Protein AF-A0A527YWL4-F1 (afdb_monomer_lite)

pLDDT: mean 87.15, std 10.28, range [60.91, 98.31]

Sequence (78 aa):
TSPIVDCGVHYLDVMLQITDARPVEVRGMGLRLSDEIAPTMYNYGHLQVLFDDGSVGWYEAGWGPMISETAFFVKDVI

Structure (mmCIF, N/CA/C/O backbone):
data_AF-A0A527YWL4-F1
#
_entry.id   AF-A0A527YWL4-F1
#
loop_
_atom_site.group_PDB
_atom_site.id
_atom_site.type_symbol
_atom_site.label_atom_id
_atom_site.label_alt_id
_atom_site.label_comp_id
_atom_site.label_asym_id
_atom_site.label_entity_id
_atom_site.label_seq_id
_atom_site.pdbx_PDB_ins_code
_atom_site.Cartn_x
_atom_site.Cartn_y
_atom_site.Cartn_z
_atom_site.occupancy
_atom_site.B_iso_or_equiv
_atom_site.auth_seq_id
_atom_site.auth_comp_id
_atom_site.auth_asym_id
_atom_site.auth_atom_id
_atom_site.pdbx_PDB_model_num
ATOM 1 N N . THR A 1 1 ? 4.260 -9.512 -13.694 1.00 67.19 1 THR A N 1
ATOM 2 C CA . THR A 1 1 ? 2.995 -9.627 -12.934 1.00 67.19 1 THR A CA 1
ATOM 3 C C . THR A 1 1 ? 2.647 -8.267 -12.359 1.00 67.19 1 THR A C 1
ATOM 5 O O . THR A 1 1 ? 3.512 -7.399 -12.360 1.00 67.19 1 THR A O 1
ATOM 8 N N . SER A 1 2 ? 1.394 -8.021 -11.963 1.00 79.31 2 SER A N 1
ATOM 9 C CA . SER A 1 2 ? 1.025 -6.751 -11.321 1.00 79.31 2 SER A CA 1
ATOM 10 C C . SER A 1 2 ? 1.899 -6.488 -10.076 1.00 79.31 2 SER A C 1
ATOM 12 O O . SER A 1 2 ? 2.004 -7.402 -9.257 1.00 79.31 2 SER A O 1
ATOM 14 N N . PRO A 1 3 ? 2.451 -5.268 -9.886 1.00 81.00 3 PRO A N 1
ATOM 15 C CA . PRO A 1 3 ? 3.183 -4.899 -8.667 1.00 81.00 3 PRO A CA 1
ATOM 16 C C . PRO A 1 3 ? 2.368 -5.118 -7.387 1.00 81.00 3 PRO A C 1
ATOM 18 O O . PRO A 1 3 ? 2.909 -5.486 -6.347 1.00 81.00 3 PRO A O 1
ATOM 21 N N . ILE A 1 4 ? 1.057 -4.888 -7.479 1.00 82.56 4 ILE A N 1
ATOM 22 C CA . ILE A 1 4 ? 0.112 -4.980 -6.364 1.00 82.56 4 ILE A CA 1
ATOM 23 C C . ILE A 1 4 ? -0.016 -6.425 -5.876 1.00 82.56 4 ILE A C 1
ATOM 25 O O . ILE A 1 4 ? -0.030 -6.679 -4.677 1.00 82.56 4 ILE A O 1
ATOM 29 N N . VAL A 1 5 ? -0.096 -7.382 -6.801 1.00 81.62 5 VAL A N 1
ATOM 30 C CA . VAL A 1 5 ? -0.285 -8.799 -6.449 1.00 81.62 5 VAL A CA 1
ATOM 31 C C . VAL A 1 5 ? 1.040 -9.481 -6.115 1.00 81.62 5 VAL A C 1
ATOM 33 O O . VAL A 1 5 ? 1.057 -10.398 -5.305 1.00 81.62 5 VAL A O 1
ATOM 36 N N . ASP A 1 6 ? 2.138 -9.042 -6.731 1.00 82.06 6 ASP A N 1
ATOM 37 C CA . ASP A 1 6 ? 3.460 -9.642 -6.538 1.00 82.06 6 ASP A CA 1
ATOM 38 C C . ASP A 1 6 ? 4.092 -9.204 -5.208 1.00 82.06 6 ASP A C 1
ATOM 40 O O . ASP A 1 6 ? 4.356 -10.023 -4.336 1.00 82.06 6 ASP A O 1
ATOM 44 N N . CYS A 1 7 ? 4.264 -7.894 -5.006 1.00 79.75 7 CYS A N 1
ATOM 45 C CA . CYS A 1 7 ? 4.914 -7.357 -3.807 1.00 79.75 7 CYS A CA 1
ATOM 46 C C . CYS A 1 7 ? 3.908 -6.827 -2.779 1.00 79.75 7 CYS A C 1
ATOM 48 O O . CYS A 1 7 ? 4.139 -6.903 -1.573 1.00 79.75 7 CYS A O 1
ATOM 50 N N . GLY A 1 8 ? 2.788 -6.280 -3.255 1.00 79.56 8 GLY A N 1
ATOM 51 C CA . GLY A 1 8 ? 1.827 -5.550 -2.432 1.00 79.56 8 GLY A CA 1
ATOM 52 C C . GLY A 1 8 ? 1.118 -6.378 -1.357 1.00 79.56 8 GLY A C 1
ATOM 53 O O . GLY A 1 8 ? 0.746 -5.855 -0.305 1.00 79.56 8 GLY A O 1
ATOM 54 N N . VAL A 1 9 ? 0.976 -7.686 -1.577 1.00 87.06 9 VAL A N 1
ATOM 55 C CA . VAL A 1 9 ? 0.312 -8.605 -0.638 1.00 87.06 9 VAL A CA 1
ATOM 56 C C . VAL A 1 9 ? 1.022 -8.701 0.715 1.00 87.06 9 VAL A C 1
ATOM 58 O O . VAL A 1 9 ? 0.360 -8.892 1.731 1.00 87.06 9 VAL A O 1
ATOM 61 N N . HIS A 1 10 ? 2.342 -8.501 0.756 1.00 89.62 10 HIS A N 1
ATOM 62 C CA . HIS A 1 10 ? 3.103 -8.509 2.007 1.00 89.62 10 HIS A CA 1
ATOM 63 C C . HIS A 1 10 ? 2.788 -7.292 2.884 1.00 89.62 10 HIS A C 1
ATOM 65 O O . HIS A 1 10 ? 2.749 -7.410 4.105 1.00 89.62 10 HIS A O 1
ATOM 71 N N . TYR A 1 11 ? 2.516 -6.133 2.276 1.00 90.19 11 TYR A N 1
ATOM 72 C CA . TYR A 1 11 ? 2.089 -4.951 3.025 1.00 90.19 11 TYR A CA 1
ATOM 73 C C . TYR A 1 11 ? 0.684 -5.133 3.594 1.00 90.19 11 TYR A C 1
ATOM 75 O O . TYR A 1 11 ? 0.450 -4.760 4.738 1.00 90.19 11 TYR A O 1
ATOM 83 N N . LEU A 1 12 ? -0.228 -5.757 2.841 1.00 91.62 12 LEU A N 1
ATOM 84 C CA . LEU A 1 12 ? -1.565 -6.086 3.343 1.00 91.62 12 LEU A CA 1
ATOM 85 C C . LEU A 1 12 ? -1.505 -7.049 4.540 1.00 91.62 12 LEU A C 1
ATOM 87 O O . LEU A 1 12 ? -2.238 -6.850 5.502 1.00 91.62 12 LEU A O 1
ATOM 91 N N . ASP A 1 13 ? -0.627 -8.055 4.505 1.00 92.88 13 ASP A N 1
ATOM 92 C CA . ASP A 1 13 ? -0.429 -8.972 5.636 1.00 92.88 13 ASP A CA 1
ATOM 93 C C . ASP A 1 13 ? 0.032 -8.226 6.899 1.00 92.88 13 ASP A C 1
ATOM 95 O O . ASP A 1 13 ? -0.543 -8.391 7.972 1.00 92.88 13 ASP A O 1
ATOM 99 N N . VAL A 1 14 ? 0.999 -7.315 6.760 1.00 92.69 14 VAL A N 1
ATOM 100 C CA . VAL A 1 14 ? 1.451 -6.462 7.871 1.00 92.69 14 VAL A CA 1
ATOM 101 C C . VAL A 1 14 ? 0.335 -5.532 8.362 1.00 92.69 14 VAL A C 1
ATOM 103 O O . VAL A 1 14 ? 0.1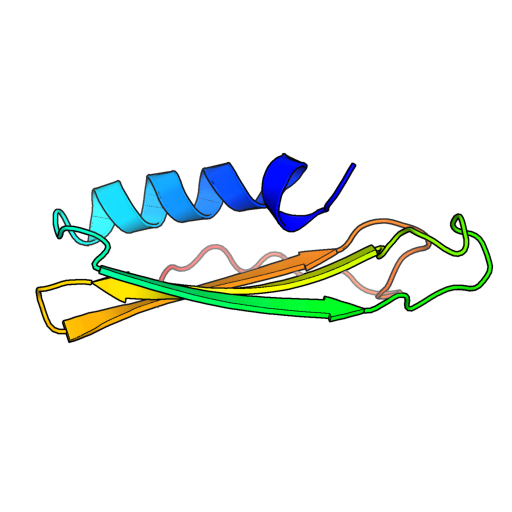64 -5.380 9.568 1.00 92.69 14 VAL A O 1
ATOM 106 N N . MET A 1 15 ? -0.462 -4.945 7.462 1.00 94.62 15 MET A N 1
ATOM 107 C CA . MET A 1 15 ? -1.614 -4.116 7.843 1.00 94.62 15 MET A CA 1
ATOM 108 C C . MET A 1 15 ? -2.625 -4.912 8.672 1.00 94.62 15 MET A C 1
ATOM 110 O O . MET A 1 15 ? -3.057 -4.427 9.710 1.00 94.62 15 MET A O 1
ATOM 114 N N . LEU A 1 16 ? -2.946 -6.143 8.261 1.00 95.06 16 LEU A N 1
ATOM 115 C CA . LEU A 1 16 ? -3.842 -7.035 9.004 1.00 95.06 16 LEU A CA 1
ATOM 116 C C . LEU A 1 16 ? -3.293 -7.367 10.397 1.00 95.06 1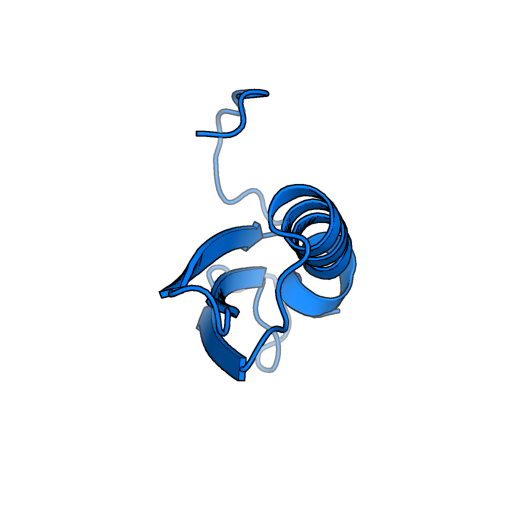6 LEU A C 1
ATOM 118 O O . LEU A 1 16 ? -4.050 -7.379 11.361 1.00 95.06 16 LEU A O 1
ATOM 122 N N . GLN A 1 17 ? -1.983 -7.597 10.516 1.00 94.62 17 GLN A N 1
ATOM 123 C CA . GLN A 1 17 ? -1.333 -7.862 11.805 1.00 94.62 17 GLN A CA 1
ATOM 124 C C . GLN A 1 17 ? -1.324 -6.644 12.739 1.00 94.62 17 GLN A C 1
ATOM 126 O O . GLN A 1 17 ? -1.348 -6.814 13.955 1.00 94.62 17 GLN A O 1
ATOM 131 N N . ILE A 1 18 ? -1.260 -5.427 12.191 1.00 94.31 18 ILE A N 1
ATOM 132 C CA . ILE A 1 18 ? -1.260 -4.184 12.975 1.00 94.31 18 ILE A CA 1
ATOM 133 C C . ILE A 1 18 ? -2.669 -3.835 13.454 1.00 94.31 18 ILE A C 1
ATOM 135 O O . ILE A 1 18 ? -2.834 -3.456 14.612 1.00 94.31 18 ILE A O 1
ATOM 139 N N . THR A 1 19 ? -3.666 -3.910 12.567 1.00 95.56 19 THR A N 1
ATOM 140 C CA . THR A 1 19 ? -5.027 -3.454 12.881 1.00 95.56 19 THR A CA 1
ATOM 141 C C . THR A 1 19 ? -5.830 -4.498 13.647 1.00 95.56 19 THR A C 1
ATOM 143 O O . THR A 1 19 ? -6.713 -4.129 14.414 1.00 95.56 19 THR A O 1
ATOM 146 N N . ASP A 1 20 ? -5.554 -5.791 13.432 1.00 96.12 20 ASP A N 1
ATOM 147 C CA . ASP A 1 20 ? -6.396 -6.914 13.881 1.00 96.12 20 ASP A CA 1
ATOM 148 C C . ASP A 1 20 ? -7.879 -6.757 13.457 1.00 96.12 20 ASP A C 1
ATOM 150 O O . ASP A 1 20 ? -8.797 -7.349 14.028 1.00 96.12 20 ASP A O 1
ATOM 154 N N . ALA A 1 21 ? -8.121 -5.934 12.430 1.00 97.69 21 ALA A N 1
ATOM 155 C CA . ALA A 1 21 ? -9.436 -5.538 11.945 1.00 97.69 21 ALA A CA 1
ATOM 156 C C . ALA A 1 21 ? -9.749 -6.209 10.603 1.00 97.69 21 ALA A C 1
ATOM 158 O O . ALA A 1 21 ? -8.858 -6.626 9.852 1.00 97.69 21 ALA A O 1
ATOM 159 N N . ARG A 1 22 ? -11.036 -6.314 10.255 1.00 97.56 22 ARG A N 1
ATOM 160 C CA . ARG A 1 22 ? -11.436 -6.965 8.999 1.00 97.56 22 ARG A CA 1
ATOM 161 C C . ARG A 1 22 ? -11.383 -5.962 7.849 1.00 97.56 22 ARG A C 1
ATOM 163 O O . ARG A 1 22 ? -11.995 -4.900 7.962 1.00 97.56 22 ARG A O 1
ATOM 170 N N . PRO A 1 23 ? -10.740 -6.291 6.717 1.00 96.81 23 PRO A N 1
ATOM 171 C CA . PRO A 1 23 ? -10.793 -5.448 5.533 1.00 96.81 23 PRO A CA 1
ATOM 172 C C . PRO A 1 23 ? -12.201 -5.516 4.929 1.00 96.81 23 PRO A C 1
ATOM 174 O O . PRO A 1 23 ? -12.745 -6.603 4.717 1.00 96.81 23 PRO A O 1
ATOM 177 N N . VAL A 1 24 ? -12.796 -4.359 4.649 1.00 98.19 24 VAL A N 1
ATOM 178 C CA . VAL A 1 24 ? -14.176 -4.242 4.146 1.00 98.19 24 VAL A CA 1
ATOM 179 C C . VAL A 1 24 ? -14.267 -3.631 2.755 1.00 98.19 24 VAL A C 1
ATOM 181 O O . VAL A 1 24 ? -15.235 -3.889 2.042 1.00 98.19 24 VAL A O 1
ATOM 184 N N . GLU A 1 25 ? -13.267 -2.858 2.334 1.00 98.06 25 GLU A N 1
ATOM 185 C CA . GLU A 1 25 ? -13.242 -2.239 1.010 1.00 98.06 25 GLU A CA 1
ATOM 186 C C . GLU A 1 25 ? -11.804 -2.124 0.496 1.00 98.06 25 GLU A C 1
ATOM 188 O O . GLU A 1 25 ? -10.884 -1.813 1.252 1.00 98.06 25 GLU A O 1
ATOM 193 N N . VAL A 1 26 ? -11.620 -2.350 -0.807 1.00 96.00 26 VAL A N 1
ATOM 194 C CA . VAL A 1 26 ? -10.345 -2.142 -1.501 1.00 96.00 26 VAL A CA 1
ATOM 195 C C . VAL A 1 26 ? -10.540 -1.104 -2.595 1.00 96.00 26 VAL A C 1
ATOM 197 O O . VAL A 1 26 ? -11.457 -1.211 -3.411 1.00 96.00 26 VAL A O 1
ATOM 200 N N . ARG A 1 27 ? -9.637 -0.125 -2.643 1.00 96.31 27 ARG A N 1
ATOM 201 C CA . ARG A 1 27 ? -9.547 0.864 -3.722 1.00 96.31 27 ARG A CA 1
ATOM 202 C C . ARG A 1 27 ? -8.175 0.768 -4.355 1.00 96.31 27 ARG A C 1
ATOM 204 O O . ARG A 1 27 ? -7.182 0.635 -3.649 1.00 96.31 27 ARG A O 1
ATOM 211 N N . GLY A 1 28 ? -8.102 0.847 -5.676 1.00 93.50 28 GLY A N 1
ATOM 212 C CA . GLY A 1 28 ? -6.821 0.746 -6.356 1.00 93.50 28 GLY A CA 1
ATOM 213 C C . GLY A 1 28 ? -6.789 1.455 -7.695 1.00 93.50 28 GLY A C 1
ATOM 214 O O . GLY A 1 28 ? -7.807 1.598 -8.371 1.00 93.50 28 GLY A O 1
ATOM 215 N N . MET A 1 29 ? -5.586 1.866 -8.077 1.00 94.44 29 MET A N 1
ATOM 216 C CA . MET A 1 29 ? -5.263 2.363 -9.409 1.00 94.44 29 MET A CA 1
ATOM 217 C C . MET A 1 29 ? -3.953 1.749 -9.890 1.00 94.44 29 MET A C 1
ATOM 219 O O . MET A 1 29 ? -3.077 1.422 -9.090 1.00 94.44 29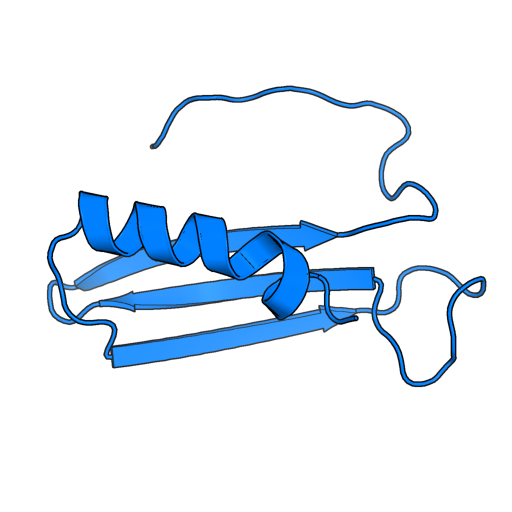 MET A O 1
ATOM 223 N N . GLY A 1 30 ? -3.824 1.606 -11.206 1.00 92.38 30 GLY A N 1
ATOM 224 C CA . GLY A 1 30 ? -2.605 1.151 -11.863 1.00 92.38 30 GLY A CA 1
ATOM 225 C C . GLY A 1 30 ? -2.258 2.072 -13.023 1.00 92.38 30 GLY A C 1
ATOM 226 O O . GLY A 1 30 ? -3.153 2.563 -13.711 1.00 92.38 30 GLY A O 1
ATOM 227 N N . LEU A 1 31 ? -0.965 2.303 -13.241 1.00 92.25 31 LEU A N 1
ATOM 228 C CA . LEU A 1 31 ? -0.470 3.140 -14.326 1.00 92.25 31 LEU A CA 1
ATOM 229 C C . LEU A 1 31 ? 0.735 2.496 -15.013 1.00 92.25 31 LEU A C 1
ATOM 231 O O . LEU A 1 31 ? 1.637 1.947 -14.375 1.00 92.25 31 LEU A O 1
ATOM 235 N N . ARG A 1 32 ? 0.739 2.570 -16.343 1.00 92.06 32 ARG A N 1
ATOM 236 C CA . ARG A 1 32 ? 1.893 2.242 -17.177 1.00 92.06 32 ARG A CA 1
ATOM 237 C C . ARG A 1 32 ? 2.751 3.494 -17.315 1.00 92.06 32 ARG A C 1
ATOM 239 O O . ARG A 1 32 ? 2.346 4.436 -17.987 1.00 92.06 32 ARG A O 1
ATOM 246 N N . LEU A 1 33 ? 3.906 3.497 -16.660 1.00 90.62 33 LEU A N 1
ATOM 247 C CA . LEU A 1 33 ? 4.816 4.644 -16.600 1.00 90.62 33 LEU A CA 1
ATOM 248 C C . LEU A 1 33 ? 5.937 4.602 -17.644 1.00 90.62 33 LEU A C 1
ATOM 250 O O . LEU A 1 33 ? 6.632 5.596 -17.812 1.00 90.62 33 LEU A O 1
ATOM 254 N N . SER A 1 34 ? 6.138 3.473 -18.327 1.00 86.81 34 SER A N 1
ATOM 255 C CA . SER A 1 34 ? 7.187 3.330 -19.340 1.00 86.81 34 SER A CA 1
ATOM 256 C C . SER A 1 34 ? 6.689 2.594 -20.575 1.00 86.81 34 SER A C 1
ATOM 258 O O . SER A 1 34 ? 5.862 1.682 -20.484 1.00 86.81 34 SER A O 1
ATOM 260 N N . ASP A 1 35 ? 7.241 2.973 -21.727 1.00 90.31 35 ASP A N 1
ATOM 261 C CA . ASP A 1 35 ? 7.010 2.289 -22.992 1.00 90.31 35 ASP A CA 1
ATOM 262 C C . ASP A 1 35 ? 7.755 0.953 -23.127 1.00 90.31 35 ASP A C 1
ATOM 264 O O . ASP A 1 35 ? 7.444 0.161 -24.015 1.00 90.31 35 ASP A O 1
ATOM 268 N N . GLU A 1 36 ? 8.671 0.662 -22.204 1.00 89.38 36 GLU A N 1
ATOM 269 C CA . GLU A 1 36 ? 9.502 -0.547 -22.195 1.00 89.38 36 GLU A CA 1
ATOM 270 C C . GLU A 1 36 ? 8.768 -1.798 -21.684 1.00 89.38 36 GLU A C 1
ATOM 272 O O . GLU A 1 36 ? 9.273 -2.912 -21.818 1.00 89.38 36 GLU A O 1
ATOM 277 N N . ILE A 1 37 ? 7.568 -1.645 -21.115 1.00 88.31 37 ILE A N 1
ATOM 278 C CA . ILE A 1 37 ? 6.733 -2.772 -20.674 1.00 88.31 37 ILE A CA 1
ATOM 279 C C . ILE A 1 37 ? 5.602 -3.052 -21.668 1.00 88.31 37 ILE A C 1
ATOM 281 O O . ILE A 1 37 ? 5.195 -2.183 -22.442 1.00 88.31 37 ILE A O 1
ATOM 285 N N . ALA A 1 38 ? 5.032 -4.258 -21.618 1.00 90.19 38 ALA A N 1
ATOM 286 C CA . ALA A 1 38 ? 3.943 -4.652 -22.512 1.00 90.19 38 ALA A CA 1
ATOM 287 C C . ALA A 1 38 ? 2.739 -3.672 -22.450 1.00 90.19 38 ALA A C 1
ATOM 289 O O . ALA A 1 38 ? 2.400 -3.202 -21.362 1.00 90.19 38 ALA A O 1
ATOM 290 N N . PRO A 1 39 ? 2.042 -3.391 -23.572 1.00 91.25 39 PRO A N 1
ATOM 291 C CA . PRO A 1 39 ? 0.930 -2.427 -23.614 1.00 91.25 39 PRO A CA 1
ATOM 292 C C . PRO A 1 39 ? -0.254 -2.756 -22.696 1.00 91.25 39 PRO A C 1
ATOM 294 O O . PRO A 1 39 ? -1.012 -1.873 -22.314 1.00 91.25 39 PRO A O 1
ATOM 297 N N . THR A 1 40 ? -0.423 -4.029 -22.340 1.00 90.69 40 THR A N 1
ATOM 298 C CA . THR A 1 40 ? -1.492 -4.517 -21.454 1.00 90.69 40 THR A CA 1
ATOM 299 C C . THR A 1 40 ? -1.050 -4.624 -19.993 1.00 90.69 40 THR A C 1
ATOM 301 O O . THR A 1 40 ? -1.721 -5.272 -19.191 1.00 90.69 40 THR A O 1
ATOM 304 N N . MET A 1 41 ? 0.111 -4.065 -19.649 1.00 89.69 41 MET A N 1
ATOM 305 C CA . MET A 1 41 ? 0.729 -4.176 -18.332 1.00 89.69 41 MET A CA 1
ATOM 306 C C . MET A 1 41 ? 0.882 -2.797 -17.691 1.00 89.69 41 MET A C 1
ATOM 308 O O . MET A 1 41 ? 0.964 -1.783 -18.377 1.00 89.69 41 MET A O 1
ATOM 312 N N . TYR A 1 42 ? 0.946 -2.772 -16.364 1.00 90.38 42 TYR A N 1
ATOM 313 C CA . TYR A 1 42 ? 1.290 -1.592 -15.583 1.00 90.38 42 TYR A CA 1
ATOM 314 C C . TYR A 1 42 ? 2.444 -1.925 -14.637 1.00 90.38 42 TYR A C 1
ATOM 316 O O . TYR A 1 42 ? 2.541 -3.049 -14.137 1.00 90.38 42 TYR A O 1
ATOM 324 N N . ASN A 1 43 ? 3.316 -0.948 -14.406 1.00 90.94 43 ASN A N 1
ATOM 325 C CA . ASN A 1 43 ? 4.484 -1.071 -13.535 1.00 90.94 43 ASN A CA 1
ATOM 326 C C . ASN A 1 43 ? 4.392 -0.186 -12.289 1.00 90.94 43 ASN A C 1
ATOM 328 O O . ASN A 1 43 ? 5.331 -0.173 -11.506 1.00 90.94 43 ASN A O 1
ATOM 332 N N . TYR A 1 44 ? 3.274 0.510 -12.087 1.00 91.06 44 TYR A N 1
ATOM 333 C CA . TYR A 1 44 ? 2.969 1.250 -10.869 1.00 91.06 44 TYR A CA 1
ATOM 334 C C . TYR A 1 44 ? 1.529 0.997 -10.438 1.00 91.06 44 TYR A C 1
ATOM 336 O O . TYR A 1 44 ? 0.629 0.944 -11.280 1.00 91.06 44 TYR A O 1
ATOM 344 N N . GLY A 1 45 ? 1.302 0.881 -9.136 1.00 91.94 45 GLY A N 1
ATOM 345 C CA . GLY A 1 45 ? -0.028 0.892 -8.560 1.00 91.94 45 GLY A CA 1
ATOM 346 C C . GLY A 1 45 ? -0.051 1.483 -7.157 1.00 91.94 45 GLY A C 1
ATOM 347 O O . GLY A 1 45 ? 0.917 1.379 -6.407 1.00 91.94 45 GLY A O 1
ATOM 348 N N . HIS A 1 46 ? -1.198 2.058 -6.820 1.00 93.06 46 HIS A N 1
ATOM 349 C CA . HIS A 1 46 ? -1.546 2.519 -5.481 1.00 93.06 46 HIS A CA 1
ATOM 350 C C . HIS A 1 46 ? -2.760 1.715 -5.019 1.00 93.06 46 HIS A C 1
ATOM 352 O O . HIS A 1 46 ? -3.720 1.563 -5.785 1.00 93.06 46 HIS A O 1
ATOM 358 N N . LEU A 1 47 ? -2.725 1.200 -3.792 1.00 94.75 47 LEU A N 1
ATOM 359 C CA . LEU A 1 47 ? -3.821 0.438 -3.200 1.00 94.75 47 LEU A CA 1
ATOM 360 C C . LEU A 1 47 ? -4.143 0.960 -1.801 1.00 94.75 47 LEU A C 1
ATOM 362 O O . LEU A 1 47 ? -3.241 1.235 -1.014 1.00 94.75 47 LEU A O 1
ATOM 366 N N . GLN A 1 48 ? -5.437 1.053 -1.499 1.00 95.94 48 GLN A N 1
ATOM 367 C CA . GLN A 1 48 ? -5.981 1.372 -0.183 1.00 95.94 48 GLN A CA 1
ATOM 368 C C . GLN A 1 48 ? -6.901 0.249 0.286 1.00 95.94 48 GLN A C 1
ATOM 370 O O . GLN A 1 48 ? -7.657 -0.323 -0.505 1.00 95.94 48 GLN A O 1
ATOM 375 N N . VAL A 1 49 ? -6.861 -0.017 1.585 1.00 96.69 49 VAL A N 1
ATOM 376 C CA . VAL A 1 49 ? -7.680 -1.000 2.287 1.00 96.69 49 VAL A CA 1
ATOM 377 C C . VAL A 1 49 ? -8.369 -0.276 3.427 1.00 96.69 49 VAL A C 1
ATOM 379 O O . VAL A 1 49 ? -7.702 0.306 4.282 1.00 96.69 49 VAL A O 1
ATOM 382 N N . LEU A 1 50 ? -9.697 -0.293 3.425 1.00 97.94 50 LEU A N 1
ATOM 383 C CA . LEU A 1 50 ? -10.497 0.226 4.525 1.00 97.94 50 LEU A CA 1
ATOM 384 C C . LEU A 1 50 ? -10.879 -0.945 5.423 1.00 97.94 50 LEU A C 1
ATOM 386 O O . LEU A 1 50 ? -11.298 -1.995 4.925 1.00 97.94 50 LEU A O 1
ATOM 390 N N . PHE A 1 51 ? -10.758 -0.746 6.728 1.00 98.25 51 PHE A N 1
ATOM 391 C CA . PHE A 1 51 ? -11.066 -1.743 7.744 1.00 98.25 51 PHE A CA 1
ATOM 392 C C . PHE A 1 51 ? -12.357 -1.396 8.495 1.00 98.25 51 PHE A C 1
ATOM 394 O O . PHE A 1 51 ? -12.820 -0.252 8.479 1.00 98.25 51 PHE A O 1
ATOM 401 N N . ASP A 1 52 ? -12.974 -2.391 9.133 1.00 98.31 52 ASP A N 1
ATOM 402 C CA . ASP A 1 52 ? -14.238 -2.218 9.859 1.00 98.31 52 ASP A CA 1
ATOM 403 C C . ASP A 1 52 ? -14.124 -1.395 11.151 1.00 98.31 52 ASP A C 1
ATOM 405 O O . ASP A 1 52 ? -15.134 -0.884 11.636 1.00 98.31 52 ASP A O 1
ATOM 409 N N . ASP A 1 53 ? -12.912 -1.206 11.667 1.00 97.44 53 ASP A N 1
ATOM 410 C CA . ASP A 1 53 ? -12.598 -0.307 12.781 1.00 97.44 53 ASP A CA 1
ATOM 411 C C . ASP A 1 53 ? -12.422 1.166 12.349 1.00 97.44 53 ASP A C 1
ATOM 413 O O . ASP A 1 53 ? -12.220 2.045 13.187 1.00 97.44 53 ASP A O 1
ATOM 417 N N . GLY A 1 54 ? -12.527 1.450 11.045 1.00 97.06 54 GLY A N 1
ATOM 418 C CA . GLY A 1 54 ? -12.346 2.777 10.460 1.00 97.06 54 GLY A CA 1
ATOM 419 C C . GLY A 1 54 ? -10.896 3.131 10.119 1.00 97.06 54 GLY A C 1
ATOM 420 O O . GLY A 1 54 ? -10.658 4.222 9.594 1.00 97.06 54 GLY A O 1
ATOM 421 N N . SER A 1 55 ? -9.934 2.241 10.378 1.00 96.75 55 SER A N 1
ATOM 422 C CA . SER A 1 55 ? -8.551 2.421 9.939 1.00 96.75 55 SER A CA 1
ATOM 423 C C . SER A 1 55 ? -8.418 2.277 8.417 1.00 96.75 55 SER A C 1
ATOM 425 O O . SER A 1 55 ? -9.249 1.665 7.734 1.00 96.75 55 SER A O 1
ATOM 427 N N . VAL A 1 56 ? -7.365 2.887 7.867 1.00 96.50 56 VAL A N 1
ATOM 428 C CA . VAL A 1 56 ? -7.062 2.8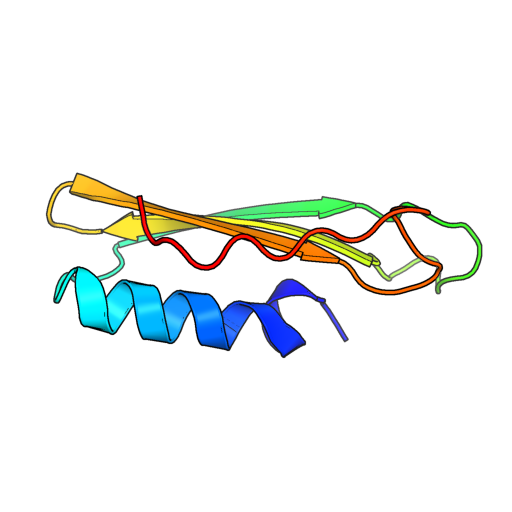50 6.432 1.00 96.50 56 VAL A CA 1
ATOM 429 C C . VAL A 1 56 ? -5.588 2.531 6.242 1.00 96.50 56 VAL A C 1
ATOM 431 O O . VAL A 1 56 ? -4.721 3.321 6.610 1.00 96.50 56 VAL A O 1
ATOM 434 N N . GLY A 1 57 ? -5.311 1.385 5.628 1.00 94.88 57 GLY A N 1
ATOM 435 C CA . GLY A 1 57 ? -3.976 1.023 5.164 1.00 94.88 57 GLY A CA 1
ATOM 436 C C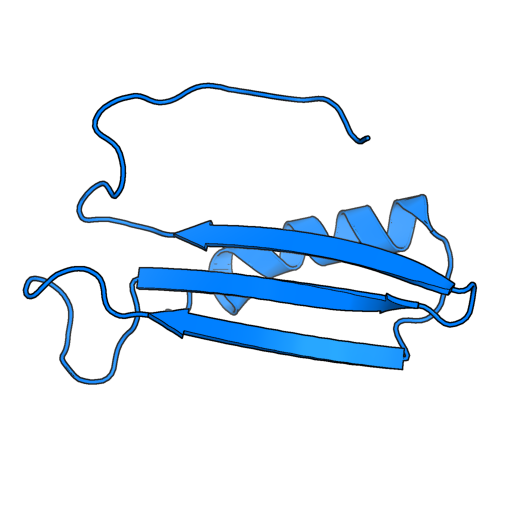 . GLY A 1 57 ? -3.804 1.402 3.697 1.00 94.88 57 GLY A C 1
ATOM 437 O O . GLY A 1 57 ? -4.724 1.218 2.900 1.00 94.88 57 GLY A O 1
ATOM 438 N N . TRP A 1 58 ? -2.640 1.918 3.313 1.00 94.00 58 TRP A N 1
ATOM 439 C CA . TRP A 1 58 ? -2.327 2.180 1.909 1.00 94.00 58 TRP A CA 1
ATOM 440 C C . TRP A 1 58 ? -0.863 1.894 1.598 1.00 94.00 58 TRP A C 1
ATOM 442 O O . TRP A 1 58 ? -0.000 1.991 2.470 1.00 94.00 58 TRP A O 1
ATOM 452 N N . TYR A 1 59 ? -0.586 1.512 0.356 1.00 91.38 59 TYR A N 1
ATOM 453 C CA . TYR A 1 59 ? 0.777 1.364 -0.139 1.00 91.38 59 TYR A CA 1
ATOM 454 C C . TYR A 1 59 ? 0.855 1.660 -1.634 1.00 91.38 59 TYR A C 1
ATOM 456 O O . TYR A 1 59 ? -0.126 1.555 -2.377 1.00 91.38 59 TYR A O 1
ATOM 464 N N . GLU A 1 60 ? 2.066 1.985 -2.069 1.00 90.44 60 GLU A N 1
ATOM 465 C CA . GLU A 1 60 ? 2.421 2.118 -3.474 1.00 90.44 60 GLU A CA 1
ATOM 466 C C . GLU A 1 60 ? 3.455 1.064 -3.829 1.00 90.44 60 GLU A C 1
ATOM 468 O O . GLU A 1 60 ? 4.412 0.831 -3.091 1.00 90.44 60 GLU A O 1
ATOM 473 N N . ALA A 1 61 ? 3.249 0.409 -4.963 1.00 88.44 61 ALA A N 1
ATOM 474 C CA . ALA A 1 61 ? 4.169 -0.587 -5.471 1.00 88.44 61 ALA A CA 1
ATOM 475 C C . ALA A 1 61 ? 4.473 -0.280 -6.930 1.00 88.44 61 ALA A C 1
ATOM 477 O O . ALA A 1 61 ? 3.574 -0.105 -7.755 1.00 88.44 61 ALA A O 1
ATOM 478 N N . GLY A 1 62 ? 5.758 -0.257 -7.255 1.00 87.12 62 GLY A N 1
ATOM 479 C CA . GLY A 1 62 ? 6.207 -0.140 -8.624 1.00 87.12 62 GLY A CA 1
ATOM 480 C C . GLY A 1 62 ? 7.475 -0.937 -8.868 1.00 87.12 62 GLY A C 1
ATOM 481 O O . GLY A 1 62 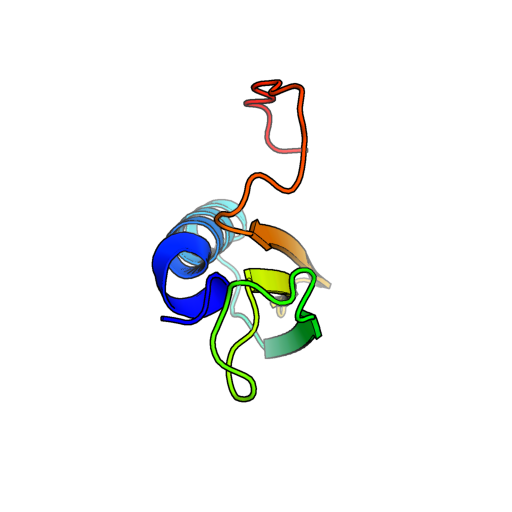? 8.239 -1.213 -7.946 1.00 87.12 62 GLY A O 1
ATOM 482 N N . TRP A 1 63 ? 7.679 -1.335 -10.117 1.00 82.00 63 TRP A N 1
ATOM 483 C CA . TRP A 1 63 ? 8.871 -2.054 -10.556 1.00 82.00 63 TRP A CA 1
ATOM 484 C C . TRP A 1 63 ? 9.388 -1.489 -11.881 1.00 82.00 63 TRP A C 1
ATOM 486 O O . TRP A 1 63 ? 8.784 -0.596 -12.478 1.00 82.00 63 TRP A O 1
ATOM 496 N N . GLY A 1 64 ? 10.566 -1.975 -12.278 1.00 74.62 64 GLY A N 1
ATOM 497 C CA . GLY A 1 64 ? 11.379 -1.397 -13.344 1.00 74.62 64 GLY A CA 1
ATOM 498 C C . GLY A 1 64 ? 10.684 -1.260 -14.714 1.00 74.62 64 GLY A C 1
ATOM 499 O O . GLY A 1 64 ? 9.726 -1.988 -14.982 1.00 74.62 64 GLY A O 1
ATOM 500 N N . PRO A 1 65 ? 11.189 -0.380 -15.607 1.00 75.00 65 PRO A N 1
ATOM 501 C CA . PRO A 1 65 ? 12.391 0.463 -15.462 1.00 75.00 65 PRO A CA 1
ATOM 502 C C . PRO A 1 65 ? 12.275 1.465 -14.304 1.00 75.00 65 PRO A C 1
ATOM 504 O O . PRO A 1 65 ? 11.165 1.846 -13.938 1.00 75.00 65 PRO A O 1
ATOM 507 N N . MET A 1 66 ? 13.404 1.756 -13.634 1.00 68.44 66 MET A N 1
ATOM 508 C CA . MET A 1 66 ? 13.407 2.439 -12.328 1.00 68.44 66 MET A CA 1
ATOM 509 C C . MET A 1 66 ? 12.568 3.718 -12.375 1.00 68.44 66 MET A C 1
ATOM 511 O O . MET A 1 66 ? 12.871 4.639 -13.124 1.00 68.44 66 MET A O 1
ATOM 515 N N . ILE A 1 67 ? 11.529 3.761 -11.539 1.00 68.44 67 ILE A N 1
ATOM 516 C CA . ILE A 1 67 ? 10.621 4.911 -11.428 1.00 68.44 67 ILE A CA 1
ATOM 517 C C . ILE A 1 67 ? 11.327 6.105 -10.758 1.00 68.44 67 ILE A C 1
ATOM 519 O O . ILE A 1 67 ? 10.941 7.249 -10.972 1.00 68.44 67 ILE A O 1
ATOM 523 N N . SER A 1 68 ? 12.379 5.851 -9.974 1.00 68.44 68 SER A N 1
ATOM 524 C CA . SER A 1 68 ? 13.190 6.871 -9.308 1.00 68.44 68 SER A CA 1
ATOM 525 C C . SER A 1 68 ? 14.675 6.599 -9.518 1.00 68.44 68 SER A C 1
ATOM 527 O O . SER A 1 68 ? 15.119 5.461 -9.398 1.00 68.44 68 SER A O 1
ATOM 529 N N . GLU A 1 69 ? 15.459 7.647 -9.765 1.00 71.81 69 GLU A N 1
ATOM 530 C CA . GLU A 1 69 ? 16.927 7.575 -9.809 1.00 71.81 69 GLU A CA 1
ATOM 531 C C . GLU A 1 69 ? 17.556 7.510 -8.406 1.00 71.81 69 GLU A C 1
ATOM 533 O O . GLU A 1 69 ? 18.730 7.177 -8.261 1.00 71.81 69 GLU A O 1
ATOM 538 N N . THR A 1 70 ? 16.776 7.816 -7.362 1.00 73.19 70 THR A N 1
ATOM 539 C CA . THR A 1 70 ? 17.224 7.827 -5.962 1.00 73.19 70 THR A CA 1
ATOM 540 C C . THR A 1 70 ? 16.341 6.922 -5.105 1.00 73.19 70 THR A C 1
ATOM 542 O O . THR A 1 70 ? 15.114 6.985 -5.192 1.00 73.19 70 THR A O 1
ATOM 545 N N . ALA A 1 71 ? 16.944 6.106 -4.239 1.00 71.06 71 ALA A N 1
ATOM 546 C CA . ALA A 1 71 ? 16.225 5.248 -3.300 1.00 71.06 71 ALA A CA 1
ATOM 547 C C . ALA A 1 71 ? 16.486 5.678 -1.850 1.00 71.06 71 ALA A C 1
ATOM 549 O O . ALA A 1 71 ? 17.632 5.885 -1.452 1.00 71.06 71 ALA A O 1
ATOM 550 N N . PHE A 1 72 ? 15.419 5.757 -1.054 1.00 68.88 72 PHE A N 1
ATOM 551 C CA . PHE A 1 72 ? 15.477 5.982 0.390 1.00 68.88 72 PHE A CA 1
ATOM 552 C C . PHE A 1 72 ? 14.744 4.847 1.104 1.00 68.88 72 PHE A C 1
ATOM 554 O O . PHE A 1 72 ? 13.701 4.392 0.638 1.00 68.88 72 PHE A O 1
ATOM 561 N N . PHE A 1 73 ? 15.273 4.398 2.241 1.00 67.94 73 PHE A N 1
ATOM 562 C CA . PHE A 1 73 ? 14.614 3.410 3.092 1.00 67.94 73 PHE A CA 1
ATOM 563 C C . PHE A 1 73 ? 13.968 4.127 4.276 1.00 67.94 73 PHE A C 1
ATOM 565 O O . PHE A 1 73 ? 14.668 4.559 5.190 1.00 67.94 73 PHE A O 1
ATOM 572 N N . VAL A 1 74 ? 12.641 4.242 4.267 1.00 60.91 74 VAL A N 1
ATOM 573 C CA . VAL A 1 74 ? 11.855 4.637 5.444 1.00 60.91 74 VAL A CA 1
ATOM 574 C C . VAL A 1 74 ? 11.272 3.354 6.031 1.00 60.91 74 VAL A C 1
ATOM 576 O O . VAL A 1 74 ? 10.638 2.587 5.311 1.00 60.91 74 VAL A O 1
ATOM 579 N N . LYS A 1 75 ? 11.570 3.067 7.301 1.00 65.75 75 LYS A N 1
ATOM 580 C CA . LYS A 1 75 ? 11.221 1.798 7.973 1.00 65.75 75 LYS A CA 1
ATOM 581 C C . LYS A 1 75 ? 10.128 1.935 9.029 1.00 65.75 75 LYS A C 1
ATOM 583 O O . LYS A 1 75 ? 9.798 0.944 9.676 1.00 65.75 75 LYS A O 1
ATOM 588 N N . ASP A 1 76 ? 9.597 3.134 9.203 1.00 71.44 76 ASP A N 1
ATOM 589 C CA . ASP A 1 76 ? 8.621 3.410 10.242 1.00 71.44 76 ASP A CA 1
ATOM 590 C C . ASP A 1 76 ? 7.203 3.172 9.719 1.00 71.44 76 ASP A C 1
ATOM 592 O O . ASP A 1 76 ? 6.875 3.508 8.580 1.00 71.44 76 ASP A O 1
ATOM 596 N N . VAL A 1 77 ? 6.374 2.573 10.572 1.00 71.56 77 VAL A N 1
ATOM 597 C CA . VAL A 1 77 ? 4.919 2.535 10.414 1.00 71.56 77 VAL A CA 1
ATOM 598 C C . VAL A 1 77 ? 4.381 3.775 11.119 1.00 71.56 77 VAL A C 1
ATOM 600 O O . VAL A 1 77 ? 4.741 4.016 12.273 1.00 71.56 77 VAL A O 1
ATOM 603 N N . ILE A 1 78 ? 3.576 4.569 10.413 1.00 64.88 78 ILE A N 1
ATOM 604 C CA . ILE A 1 78 ? 2.998 5.827 10.906 1.00 64.88 78 ILE A CA 1
ATOM 605 C C . ILE A 1 78 ? 1.544 5.596 11.298 1.00 64.88 78 ILE A C 1
ATOM 607 O O . ILE A 1 78 ? 0.842 4.924 10.510 1.00 64.88 78 ILE A O 1
#

Foldseek 3Di:
DAQCVPVVVVQVVVVCVVPVFAFDDKDKDFAAPDPPDDPVYGFKMKMWTATPVRDIDIDITGDDPDPDPDDDDDDDDD

Radius of gyration: 13.95 Å; chains: 1; bounding box: 32×18×38 Å

Secondary structure (DSSP, 8-state):
--HHHHTHHHHHHHHHHHH---EEEEEEEEE---TTS-TT--SEEEEEEEETTS-EEEEEEE-SSPS-SS--------